Protein AF-A0A447MX26-F1 (afdb_monomer_lite)

Foldseek 3Di:
DVVVVVVVVVVVVVVCPDPVVVVVQVVVCVVVVHRDDPDDQDQDWDDDPPDPDTDGSVRVVVVVVVVVVVVVVD

Sequence (74 aa):
MKFAANWRKAIAWRLKKTALYKKVYKLAEAKTGKTLAREMLPGIQLESPKITRKLTTAWFAKRVDERRARCMGR

InterPro domains:
  IPR011673 Protein of unknown function DUF1615 [PF07759] (13-74)

Structure (mmCIF, N/CA/C/O backbone):
data_AF-A0A447MX26-F1
#
_entry.id   AF-A0A447MX26-F1
#
loop_
_atom_site.group_PDB
_atom_site.id
_atom_site.type_symbol
_atom_site.label_atom_id
_atom_site.label_alt_id
_atom_site.label_comp_id
_atom_site.label_asym_id
_atom_site.label_entity_id
_atom_site.label_seq_id
_atom_site.pdbx_PDB_ins_code
_atom_site.Cartn_x
_atom_site.Cartn_y
_atom_site.Cartn_z
_atom_site.occupancy
_atom_site.B_iso_or_equiv
_atom_site.auth_seq_id
_atom_site.auth_comp_id
_atom_site.auth_asym_id
_atom_site.auth_atom_id
_atom_site.pdbx_PDB_model_num
ATOM 1 N N . MET A 1 1 ? 7.833 -31.848 -0.657 1.00 49.94 1 MET A N 1
ATOM 2 C CA . MET A 1 1 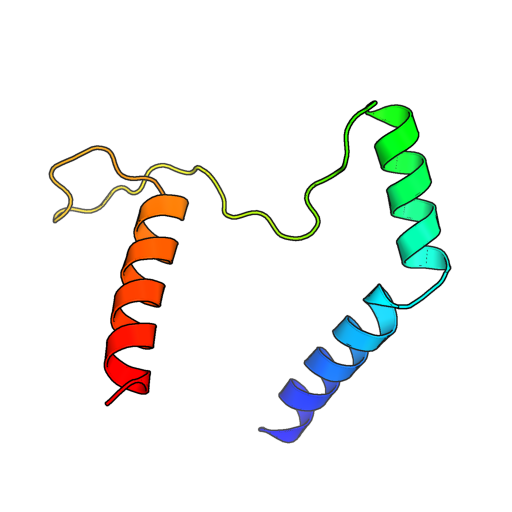? 7.649 -30.455 -0.163 1.00 49.94 1 MET A CA 1
ATOM 3 C C . MET A 1 1 ? 6.407 -29.701 -0.677 1.00 49.9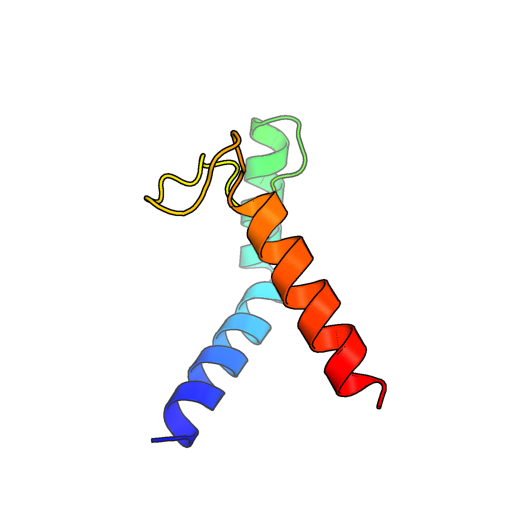4 1 MET A C 1
ATOM 5 O O . MET A 1 1 ? 6.031 -28.726 -0.040 1.00 49.94 1 MET A O 1
ATOM 9 N N . LYS A 1 2 ? 5.719 -30.104 -1.763 1.00 49.44 2 LYS A N 1
ATOM 10 C CA . LYS A 1 2 ? 4.535 -29.370 -2.282 1.00 49.44 2 LYS A CA 1
ATOM 11 C C . LYS A 1 2 ? 3.263 -29.478 -1.409 1.00 49.44 2 LYS A C 1
ATOM 13 O O . LYS A 1 2 ? 2.448 -28.562 -1.413 1.00 49.44 2 LYS A O 1
ATOM 18 N N . PHE A 1 3 ? 3.123 -30.537 -0.606 1.00 50.22 3 PHE A N 1
ATOM 19 C CA . PHE A 1 3 ? 1.956 -30.751 0.266 1.00 50.22 3 PHE A CA 1
ATOM 20 C C . PHE A 1 3 ? 1.844 -29.730 1.414 1.00 50.22 3 PHE A C 1
ATOM 22 O O . PHE A 1 3 ? 0.776 -29.159 1.616 1.00 50.22 3 PHE A O 1
ATOM 29 N N . ALA A 1 4 ? 2.941 -29.405 2.107 1.00 56.84 4 ALA A N 1
ATOM 30 C CA . ALA A 1 4 ? 2.923 -28.473 3.244 1.00 56.84 4 ALA A CA 1
ATOM 31 C C . ALA A 1 4 ? 2.542 -27.027 2.851 1.00 56.84 4 ALA A C 1
ATOM 33 O O . ALA A 1 4 ? 1.833 -26.334 3.583 1.00 56.84 4 ALA A O 1
ATOM 34 N N . ALA A 1 5 ? 2.958 -26.574 1.662 1.00 55.59 5 ALA A N 1
ATOM 35 C CA . ALA A 1 5 ? 2.603 -25.251 1.145 1.00 55.59 5 ALA A CA 1
ATOM 36 C C . ALA A 1 5 ? 1.105 -25.136 0.802 1.00 55.59 5 ALA A C 1
ATOM 38 O O . ALA A 1 5 ? 0.511 -24.066 0.958 1.00 55.59 5 ALA A O 1
ATOM 39 N N . ASN A 1 6 ? 0.485 -26.241 0.375 1.00 56.44 6 ASN A N 1
ATOM 40 C CA . ASN A 1 6 ? -0.936 -26.276 0.037 1.00 56.44 6 ASN A CA 1
ATOM 41 C C . ASN A 1 6 ? -1.818 -26.213 1.299 1.00 56.44 6 ASN A C 1
ATOM 43 O O . ASN A 1 6 ? -2.818 -25.498 1.335 1.00 56.44 6 ASN A O 1
ATOM 47 N N . TRP A 1 7 ? -1.378 -26.858 2.385 1.00 55.84 7 TRP A N 1
ATOM 48 C CA . TRP A 1 7 ? -2.041 -26.802 3.692 1.00 55.84 7 TRP A CA 1
ATOM 49 C C . TRP A 1 7 ? -2.024 -25.397 4.302 1.00 55.84 7 TRP A C 1
ATOM 51 O O . TRP A 1 7 ? -3.057 -24.902 4.753 1.00 55.84 7 TRP A O 1
ATOM 61 N N . ARG A 1 8 ? -0.881 -24.701 4.247 1.00 62.84 8 ARG A N 1
ATOM 62 C CA . ARG A 1 8 ? -0.774 -23.310 4.723 1.00 62.84 8 ARG A CA 1
ATOM 63 C C . ARG A 1 8 ? -1.750 -22.367 4.012 1.00 62.84 8 ARG A C 1
ATOM 65 O O . ARG A 1 8 ? -2.377 -21.534 4.667 1.00 62.84 8 ARG A O 1
ATOM 72 N N . LYS A 1 9 ? -1.923 -22.513 2.693 1.00 62.66 9 LYS A N 1
ATOM 73 C CA . LYS A 1 9 ? -2.917 -21.732 1.939 1.00 62.66 9 LYS A CA 1
ATOM 74 C C . LYS A 1 9 ? -4.348 -22.092 2.344 1.00 62.66 9 LYS A C 1
ATOM 76 O O . LYS A 1 9 ? -5.134 -21.185 2.600 1.00 62.66 9 LYS A O 1
ATOM 81 N N . ALA A 1 10 ? -4.679 -23.375 2.474 1.00 68.81 10 ALA A N 1
ATOM 82 C CA . ALA A 1 10 ? -6.020 -23.807 2.874 1.00 68.81 10 ALA A CA 1
ATOM 83 C C . ALA A 1 10 ? -6.441 -23.249 4.251 1.00 68.81 10 ALA A C 1
ATOM 85 O O . ALA A 1 10 ? -7.563 -22.762 4.412 1.00 68.81 10 ALA A O 1
ATOM 86 N N . ILE A 1 11 ? -5.524 -23.236 5.223 1.00 75.19 11 ILE A N 1
ATOM 87 C CA . ILE A 1 11 ? -5.771 -22.695 6.570 1.00 75.19 11 ILE A CA 1
ATOM 88 C C . ILE A 1 11 ? -6.016 -21.181 6.519 1.00 75.19 11 ILE A C 1
ATOM 90 O O . ILE A 1 11 ? -6.983 -20.697 7.109 1.00 75.19 11 ILE A O 1
ATOM 94 N N . ALA A 1 12 ? -5.198 -20.436 5.769 1.00 74.50 12 ALA A N 1
ATOM 95 C CA . ALA A 1 12 ? -5.361 -18.989 5.618 1.00 74.50 12 ALA A CA 1
ATOM 96 C C . ALA A 1 12 ? -6.711 -18.615 4.974 1.00 74.50 12 ALA A C 1
ATOM 98 O O . ALA A 1 12 ? -7.385 -17.685 5.423 1.00 74.50 12 ALA A O 1
ATOM 99 N N . TRP A 1 13 ? -7.146 -19.370 3.961 1.00 72.62 13 TRP A N 1
ATOM 100 C CA . TRP A 1 13 ? -8.453 -19.180 3.323 1.00 72.62 13 TRP A CA 1
ATOM 101 C C . TRP A 1 13 ? -9.615 -19.491 4.270 1.00 72.62 13 TRP A C 1
ATOM 103 O O . TRP A 1 13 ? -10.602 -18.752 4.301 1.00 72.62 13 TRP A O 1
ATOM 113 N N . ARG A 1 14 ? -9.499 -20.553 5.075 1.00 78.88 14 ARG A N 1
ATOM 114 C CA . ARG A 1 14 ? -10.514 -20.919 6.071 1.00 78.88 14 ARG A CA 1
ATOM 115 C C . ARG A 1 14 ? -10.607 -19.878 7.188 1.00 78.88 14 ARG A C 1
ATOM 117 O O . ARG A 1 14 ? -11.716 -19.505 7.561 1.00 78.88 14 ARG A O 1
ATOM 124 N N . LEU A 1 15 ? -9.472 -19.350 7.653 1.00 83.25 15 LEU A N 1
ATOM 125 C CA . LEU A 1 15 ? -9.403 -18.328 8.702 1.00 83.25 15 LEU A CA 1
ATOM 126 C C . LEU A 1 15 ? -10.137 -17.041 8.301 1.00 83.25 15 LEU A C 1
ATOM 128 O O . LEU A 1 15 ? -10.970 -16.557 9.069 1.00 83.25 15 LEU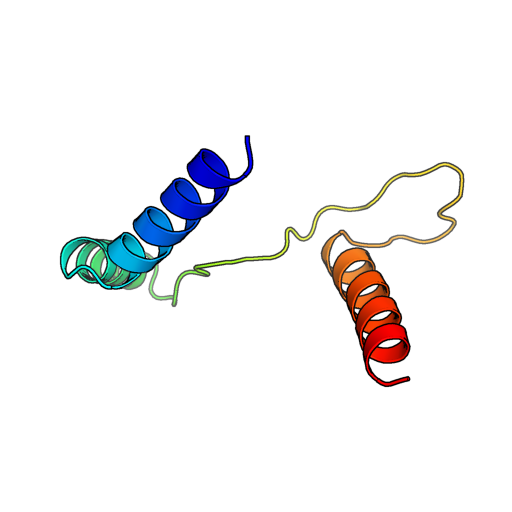 A O 1
ATOM 132 N N . LYS A 1 16 ? -9.907 -16.541 7.077 1.00 81.00 16 LYS A N 1
ATOM 133 C CA . LYS A 1 16 ? -10.583 -15.340 6.545 1.00 81.00 16 LYS A CA 1
ATOM 134 C C . LYS A 1 16 ? -12.115 -15.468 6.532 1.00 81.00 16 LYS A C 1
ATOM 136 O O . LYS A 1 16 ? -12.820 -14.465 6.627 1.00 81.00 16 LYS A O 1
ATOM 141 N N . LYS A 1 17 ? -12.650 -16.693 6.431 1.00 83.94 17 LYS A N 1
ATOM 142 C CA . LYS A 1 17 ? -14.101 -16.955 6.427 1.00 83.94 17 LYS A CA 1
ATOM 143 C C . LYS A 1 17 ? -14.715 -17.064 7.828 1.00 83.94 17 LYS A C 1
ATOM 145 O O . LYS A 1 17 ? -15.940 -17.029 7.939 1.00 83.94 17 LYS A O 1
ATOM 150 N N . THR A 1 18 ? -13.909 -17.173 8.886 1.00 89.94 18 THR A N 1
ATOM 151 C CA . THR A 1 18 ? -14.413 -17.358 10.257 1.00 89.94 18 THR A CA 1
ATOM 152 C C . THR A 1 18 ? -15.133 -16.122 10.799 1.00 89.94 18 THR A C 1
ATOM 154 O O . THR A 1 18 ? -14.816 -14.979 10.460 1.00 89.94 18 THR A O 1
ATOM 157 N N . ALA A 1 19 ? -16.093 -16.349 11.699 1.00 87.50 19 ALA A N 1
ATOM 158 C CA . ALA A 1 19 ? -16.792 -15.275 12.403 1.00 87.50 19 ALA A CA 1
ATOM 159 C C . ALA A 1 19 ? -15.843 -14.438 13.276 1.00 87.50 19 ALA A C 1
ATOM 161 O O . ALA A 1 19 ? -16.033 -13.229 13.396 1.00 87.50 19 ALA A O 1
ATOM 162 N N . LEU A 1 20 ? -14.806 -15.064 13.846 1.00 86.94 20 LEU A N 1
ATOM 163 C CA . LEU A 1 20 ? -13.807 -14.390 14.673 1.00 86.94 20 LEU A CA 1
ATOM 164 C C . LEU A 1 20 ? -13.037 -13.335 13.871 1.00 86.94 20 LEU A C 1
ATOM 166 O O . LEU A 1 20 ? -12.996 -12.176 14.276 1.00 86.94 20 LEU A O 1
ATOM 170 N N . TYR A 1 21 ? -12.508 -13.711 12.702 1.00 87.62 21 TYR A N 1
ATOM 171 C CA . TYR A 1 21 ? -11.784 -12.791 11.821 1.00 87.62 21 TYR A CA 1
ATOM 172 C C . TYR A 1 21 ? -12.636 -11.562 11.461 1.00 87.62 21 TYR A C 1
ATOM 174 O O . TYR A 1 21 ? -12.184 -10.426 11.590 1.00 87.62 21 TYR A O 1
ATOM 182 N N . LYS A 1 22 ? -13.912 -11.770 11.106 1.00 86.69 22 LYS A N 1
ATOM 183 C CA . LYS A 1 22 ? -14.847 -10.674 10.791 1.00 86.69 22 LYS A CA 1
ATOM 184 C C . LYS A 1 22 ? -15.125 -9.767 11.995 1.00 86.69 22 LYS A C 1
ATOM 186 O O . LYS A 1 22 ? -15.167 -8.550 11.839 1.00 86.69 22 LYS A O 1
ATOM 191 N N . LYS A 1 23 ? -15.313 -10.340 13.189 1.00 89.06 23 LYS A N 1
ATOM 192 C CA . LYS A 1 23 ? -15.605 -9.587 14.422 1.00 89.06 23 LYS A CA 1
ATOM 193 C C . LYS A 1 23 ? -14.429 -8.715 14.864 1.00 89.06 23 LYS A C 1
ATOM 195 O O . LYS A 1 23 ? -14.651 -7.565 15.230 1.00 89.06 23 LYS A O 1
ATOM 200 N N . VAL A 1 24 ? -13.200 -9.230 14.789 1.00 88.81 24 VAL A N 1
ATOM 201 C CA . VAL A 1 24 ? -11.986 -8.470 15.142 1.00 88.81 24 VAL A CA 1
ATOM 202 C C . VAL A 1 24 ? -11.824 -7.258 14.228 1.00 88.81 24 VAL A C 1
ATOM 204 O O . VAL A 1 24 ? -11.639 -6.148 14.720 1.00 88.81 24 VAL A O 1
ATOM 207 N N . TYR A 1 25 ? -11.975 -7.445 12.912 1.00 86.19 25 TYR A N 1
ATOM 208 C CA . TYR A 1 25 ? -11.912 -6.327 11.969 1.00 86.19 25 TYR A CA 1
ATOM 209 C C . TYR A 1 25 ? -13.051 -5.328 12.182 1.00 86.19 25 TYR A C 1
ATOM 211 O O . TYR A 1 25 ? -12.783 -4.137 12.215 1.00 86.19 25 TYR A O 1
ATOM 219 N N . LYS A 1 26 ? -14.288 -5.780 12.437 1.00 86.88 26 LYS A N 1
ATOM 220 C CA . LYS A 1 26 ? -15.416 -4.878 12.732 1.00 86.88 26 LYS A CA 1
ATOM 221 C C . LYS A 1 26 ? -15.155 -4.006 13.967 1.00 86.88 26 LYS A C 1
ATOM 223 O O . LYS A 1 26 ? -15.455 -2.817 13.950 1.00 86.88 26 LYS A O 1
ATOM 228 N N . LEU A 1 27 ? -14.592 -4.583 15.031 1.00 88.19 27 LEU A N 1
ATOM 229 C CA . LEU A 1 27 ? -14.232 -3.835 16.239 1.00 88.19 27 LEU A CA 1
ATOM 230 C C . LEU A 1 27 ? -13.106 -2.830 15.961 1.00 88.19 27 LEU A C 1
ATOM 232 O O . LEU A 1 27 ? -13.147 -1.700 16.439 1.00 88.19 27 LEU A O 1
ATOM 236 N N . ALA A 1 28 ? -12.100 -3.239 15.190 1.00 85.31 28 ALA A N 1
ATOM 237 C CA . ALA A 1 28 ? -10.963 -2.393 14.858 1.00 85.31 28 ALA A CA 1
ATOM 238 C C . ALA A 1 28 ? -11.353 -1.231 13.921 1.00 85.31 28 ALA A C 1
ATOM 240 O O . ALA A 1 28 ? -10.926 -0.099 14.147 1.00 85.31 28 ALA A O 1
ATOM 241 N N . GLU A 1 29 ? -12.223 -1.478 12.939 1.00 86.12 29 GLU A N 1
ATOM 242 C CA . GLU A 1 29 ? -12.806 -0.461 12.051 1.00 86.12 29 GLU A CA 1
ATOM 243 C C . GLU A 1 29 ? -13.703 0.515 12.824 1.00 86.12 29 GLU A C 1
ATOM 245 O O . GLU A 1 29 ? -13.615 1.721 12.614 1.00 86.12 29 GLU A O 1
ATOM 250 N N . ALA A 1 30 ? -14.497 0.025 13.785 1.00 84.19 30 ALA A N 1
ATOM 251 C CA . ALA A 1 30 ? -15.302 0.881 14.659 1.00 84.19 30 ALA A CA 1
ATOM 252 C C . ALA A 1 30 ? -14.438 1.820 15.519 1.00 84.19 30 ALA A C 1
ATOM 254 O O . ALA A 1 30 ? -14.819 2.962 15.754 1.00 84.19 30 ALA A O 1
ATOM 255 N N . LYS A 1 31 ? -13.257 1.365 15.958 1.00 84.62 31 LYS A N 1
ATOM 256 C CA . LYS A 1 31 ? -12.312 2.186 16.734 1.00 84.62 31 LYS A CA 1
ATOM 257 C C . LYS A 1 31 ? -11.556 3.211 15.892 1.00 84.62 31 LYS A C 1
ATOM 259 O O . LYS A 1 31 ? -11.246 4.287 16.385 1.00 84.62 31 LYS A O 1
ATOM 264 N N . THR A 1 32 ? -11.216 2.871 14.651 1.00 79.12 32 THR A N 1
ATOM 265 C CA . THR A 1 32 ? -10.444 3.751 13.752 1.00 79.12 32 THR A CA 1
ATOM 266 C C . THR A 1 32 ? -11.324 4.633 12.867 1.00 79.12 32 THR A C 1
ATOM 268 O O . THR A 1 32 ? -10.809 5.532 12.203 1.00 79.12 32 THR A O 1
ATOM 271 N N . GLY A 1 33 ? -12.638 4.385 12.840 1.00 78.62 33 GLY A N 1
ATOM 272 C CA . GLY A 1 33 ? -13.603 5.103 12.003 1.00 78.62 33 GLY A CA 1
ATOM 273 C C . GLY A 1 33 ? -13.387 4.900 10.500 1.00 78.62 33 GLY A C 1
ATOM 274 O O . GLY A 1 33 ? -13.958 5.630 9.693 1.00 78.62 33 GLY A O 1
ATOM 275 N N . LYS A 1 34 ? -12.530 3.949 10.106 1.00 77.94 34 LYS A N 1
ATOM 276 C CA . LYS A 1 34 ? -12.113 3.702 8.722 1.00 77.94 34 LYS A CA 1
ATOM 277 C C . LYS A 1 34 ? -12.033 2.204 8.467 1.00 77.94 34 LYS A C 1
ATOM 279 O O . LYS A 1 34 ? -11.661 1.432 9.346 1.00 77.94 34 LYS A O 1
ATOM 284 N N . THR A 1 35 ? -12.355 1.801 7.244 1.00 77.12 35 THR A N 1
ATOM 285 C CA . THR A 1 35 ? -12.188 0.422 6.780 1.00 77.12 35 THR A CA 1
ATOM 286 C C . THR A 1 35 ? -10.702 0.074 6.752 1.00 77.12 35 THR A C 1
ATOM 288 O O . THR A 1 35 ? -9.905 0.753 6.101 1.00 77.12 35 THR A O 1
ATOM 291 N N . LEU A 1 36 ? -10.310 -0.973 7.480 1.00 76.38 36 LEU A N 1
ATOM 292 C CA . LEU A 1 36 ? -8.908 -1.352 7.611 1.00 76.38 36 LEU A CA 1
ATOM 293 C C . LEU A 1 36 ? -8.479 -2.178 6.401 1.00 76.38 36 LEU A C 1
ATOM 295 O O . LEU A 1 36 ? -9.137 -3.148 6.015 1.00 76.38 36 LEU A O 1
ATOM 299 N N . ALA A 1 37 ? -7.338 -1.813 5.818 1.00 72.19 37 ALA A N 1
ATOM 300 C CA . ALA A 1 37 ? -6.774 -2.549 4.700 1.00 72.19 37 ALA A CA 1
ATOM 301 C C . ALA A 1 37 ? -6.401 -3.975 5.145 1.00 72.19 37 ALA A C 1
ATOM 303 O O . ALA A 1 37 ? -5.626 -4.177 6.078 1.00 72.19 37 ALA A O 1
ATOM 304 N N . ARG A 1 38 ? -6.986 -4.979 4.483 1.00 75.00 38 ARG A N 1
ATOM 305 C CA . ARG A 1 38 ? -6.774 -6.406 4.800 1.00 75.00 38 ARG A CA 1
ATOM 306 C C . ARG A 1 38 ? -5.515 -6.961 4.143 1.00 75.00 38 ARG A C 1
ATOM 308 O O . ARG A 1 38 ? -4.830 -7.792 4.725 1.00 75.00 38 ARG A O 1
ATOM 315 N N . GLU A 1 39 ? -5.225 -6.483 2.942 1.00 72.44 39 GLU A N 1
ATOM 316 C CA . GLU A 1 39 ? -3.989 -6.700 2.200 1.00 72.44 39 GLU A CA 1
ATOM 317 C C . GLU A 1 39 ? -3.621 -5.342 1.605 1.00 72.44 39 GLU A C 1
ATOM 319 O O . GLU A 1 39 ? -4.417 -4.750 0.877 1.00 72.44 39 GLU A O 1
ATOM 324 N N . MET A 1 40 ? -2.457 -4.810 1.973 1.00 75.50 40 MET A N 1
ATOM 325 C CA . MET A 1 40 ? -1.996 -3.507 1.504 1.00 75.50 40 MET A CA 1
ATOM 326 C C . MET A 1 40 ? -0.590 -3.637 0.945 1.00 75.50 40 MET A C 1
ATOM 328 O O . MET A 1 40 ? 0.282 -4.244 1.567 1.00 75.50 40 MET A O 1
ATOM 332 N N . LEU A 1 41 ? -0.368 -3.041 -0.224 1.00 78.56 41 LEU A N 1
ATOM 333 C CA . LEU A 1 41 ? 0.981 -2.862 -0.734 1.00 78.56 41 LEU A CA 1
ATOM 334 C C . LEU A 1 41 ? 1.664 -1.746 0.062 1.00 78.56 41 LEU A C 1
ATOM 336 O O . LEU A 1 41 ? 1.087 -0.664 0.202 1.00 78.56 41 LEU A O 1
ATOM 340 N N . PRO A 1 42 ? 2.880 -1.975 0.580 1.00 76.56 42 PRO A N 1
ATOM 341 C CA . PRO A 1 42 ? 3.587 -0.943 1.313 1.00 76.56 42 PRO A CA 1
ATOM 342 C C . PRO A 1 42 ? 3.982 0.204 0.374 1.00 76.56 42 PRO A C 1
ATOM 344 O O . PRO A 1 42 ? 4.443 -0.010 -0.748 1.00 76.56 42 PRO A O 1
ATOM 347 N N . GLY A 1 43 ? 3.833 1.437 0.854 1.00 79.88 43 GLY A N 1
ATOM 348 C CA . GLY A 1 43 ? 4.248 2.659 0.159 1.00 79.88 43 GLY A CA 1
ATOM 349 C C . GLY A 1 43 ? 5.716 3.026 0.391 1.00 79.88 43 GLY A C 1
ATOM 350 O O . GLY A 1 43 ? 6.032 4.205 0.480 1.00 79.88 43 GLY A O 1
ATOM 351 N N . ILE A 1 44 ? 6.602 2.041 0.554 1.00 86.25 44 ILE A N 1
ATOM 352 C CA . ILE A 1 44 ? 8.024 2.274 0.853 1.00 86.25 44 ILE A CA 1
ATOM 353 C C . ILE A 1 44 ? 8.747 2.722 -0.423 1.00 86.25 44 ILE A C 1
ATOM 355 O O . ILE A 1 44 ? 8.422 2.242 -1.513 1.00 86.25 44 ILE A O 1
ATOM 359 N N . GLN A 1 45 ? 9.706 3.643 -0.297 1.00 86.31 45 GLN A N 1
ATOM 360 C CA . GLN A 1 45 ? 10.571 4.040 -1.409 1.00 86.31 45 GLN A CA 1
ATOM 361 C C . GLN A 1 45 ? 11.581 2.942 -1.740 1.00 86.31 45 GLN A C 1
ATOM 363 O O . GLN A 1 45 ? 12.150 2.307 -0.855 1.00 86.31 45 GLN A O 1
ATOM 368 N N . LEU A 1 46 ? 11.786 2.712 -3.034 1.00 85.75 46 LEU A N 1
ATOM 369 C CA . LEU A 1 46 ? 12.753 1.742 -3.526 1.00 85.75 46 LEU A CA 1
ATOM 370 C C . LEU A 1 46 ? 14.082 2.426 -3.818 1.00 85.75 46 LEU A C 1
ATOM 372 O O . LEU A 1 46 ? 14.164 3.251 -4.725 1.00 85.75 46 LEU A O 1
ATOM 376 N N . GLU A 1 47 ? 15.116 1.995 -3.104 1.00 85.62 47 GLU A N 1
ATOM 377 C CA . GLU A 1 47 ? 16.498 2.402 -3.329 1.00 85.62 47 GLU A CA 1
ATOM 378 C C . GLU A 1 47 ? 17.240 1.293 -4.081 1.00 85.62 47 GLU A C 1
ATOM 380 O O . GLU A 1 47 ? 17.267 0.132 -3.664 1.00 85.62 47 GLU A O 1
ATOM 385 N N . SER A 1 48 ? 17.816 1.625 -5.235 1.00 82.94 48 SER A N 1
ATOM 386 C CA . SER A 1 48 ? 18.637 0.696 -6.013 1.00 82.94 48 SER A CA 1
ATOM 387 C C . SER A 1 48 ? 19.597 1.463 -6.920 1.00 82.94 48 SER A C 1
ATOM 389 O O . SER A 1 48 ? 19.184 2.469 -7.496 1.00 82.94 48 SER A O 1
ATOM 391 N N . PRO A 1 49 ? 20.817 0.948 -7.174 1.00 89.62 49 PRO A N 1
ATOM 392 C CA . PRO A 1 49 ? 21.790 1.596 -8.061 1.00 89.62 49 PRO A CA 1
ATOM 393 C C . PRO A 1 49 ? 21.285 1.853 -9.491 1.00 89.62 49 PRO A C 1
ATOM 395 O O . PRO A 1 49 ? 21.846 2.665 -10.215 1.00 89.62 49 PRO A O 1
ATOM 398 N N . LYS A 1 50 ? 20.240 1.137 -9.925 1.00 84.50 50 LYS A N 1
ATOM 399 C CA . LYS A 1 50 ? 19.655 1.234 -11.274 1.00 84.50 50 LYS A CA 1
ATOM 400 C C . LYS A 1 50 ? 18.398 2.108 -11.333 1.00 84.50 50 LYS A C 1
ATOM 402 O O . LYS A 1 50 ? 17.820 2.274 -12.407 1.00 84.50 50 LYS A O 1
ATOM 407 N N . ILE A 1 51 ? 17.924 2.610 -10.195 1.00 85.56 51 ILE A N 1
ATOM 408 C CA . ILE A 1 51 ? 16.698 3.399 -10.107 1.00 85.56 51 ILE A CA 1
ATOM 409 C C . ILE A 1 51 ? 17.090 4.875 -10.057 1.00 85.56 51 ILE A C 1
ATOM 411 O O . ILE A 1 51 ? 17.611 5.362 -9.066 1.00 85.56 51 ILE A O 1
ATOM 415 N N . THR A 1 52 ? 16.818 5.596 -11.141 1.00 85.06 52 THR A N 1
ATOM 416 C CA . THR A 1 52 ? 17.162 7.023 -11.284 1.00 85.06 52 THR A CA 1
ATOM 417 C C . THR A 1 52 ? 16.051 7.974 -10.827 1.00 85.06 52 THR A C 1
ATOM 419 O O . THR A 1 52 ? 16.196 9.188 -10.904 1.00 85.06 52 THR A O 1
ATOM 422 N N . ARG A 1 53 ? 14.912 7.443 -10.371 1.00 87.25 53 ARG A N 1
ATOM 423 C CA . ARG A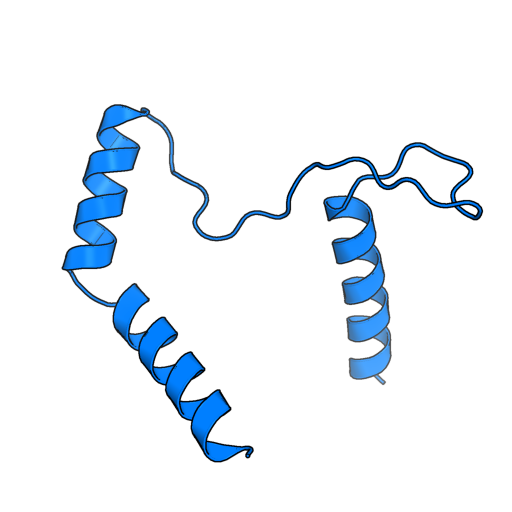 1 53 ? 13.713 8.209 -9.992 1.00 87.25 53 ARG A CA 1
ATOM 424 C C . ARG A 1 53 ? 13.102 7.662 -8.709 1.00 87.25 53 ARG A C 1
ATOM 426 O O . ARG A 1 53 ? 13.180 6.466 -8.461 1.00 87.25 53 ARG A O 1
ATOM 433 N N . LYS A 1 54 ? 12.415 8.507 -7.936 1.00 84.62 54 LYS A N 1
ATOM 434 C CA . LYS A 1 54 ? 11.725 8.091 -6.704 1.00 84.62 54 LYS A CA 1
ATOM 435 C C . LYS A 1 54 ? 10.551 7.162 -7.040 1.00 84.62 54 LYS A C 1
ATOM 437 O O . LYS A 1 54 ? 9.516 7.619 -7.520 1.00 84.62 54 LYS A O 1
ATOM 442 N N . LEU A 1 55 ? 10.722 5.860 -6.813 1.00 87.94 55 LEU A N 1
ATOM 443 C CA . LEU A 1 55 ? 9.695 4.834 -7.028 1.00 87.94 55 LEU A CA 1
ATOM 444 C C . LEU A 1 55 ? 9.223 4.252 -5.702 1.00 87.94 55 LEU A C 1
ATOM 446 O O . LEU A 1 55 ? 9.979 4.195 -4.737 1.00 87.94 55 LEU A O 1
ATOM 450 N N . THR A 1 56 ? 7.980 3.775 -5.678 1.00 90.25 56 THR A N 1
ATOM 451 C CA . THR A 1 56 ? 7.405 3.078 -4.522 1.00 90.25 56 THR A CA 1
ATOM 452 C C . THR A 1 56 ? 7.312 1.574 -4.768 1.00 90.25 56 THR A C 1
ATOM 454 O O . THR A 1 56 ? 7.187 1.121 -5.910 1.00 90.25 56 THR A O 1
ATOM 457 N N . THR A 1 57 ? 7.300 0.779 -3.698 1.00 87.75 57 THR A N 1
ATOM 458 C CA . THR A 1 57 ? 7.067 -0.672 -3.777 1.00 87.75 57 THR A CA 1
ATOM 459 C C . THR A 1 57 ? 5.730 -0.999 -4.449 1.00 87.75 57 THR A C 1
ATOM 461 O O . THR A 1 57 ? 5.650 -1.943 -5.235 1.00 87.75 57 THR A O 1
ATOM 464 N N . ALA A 1 58 ? 4.701 -0.173 -4.237 1.00 88.38 58 ALA A N 1
ATOM 465 C CA . ALA A 1 58 ? 3.427 -0.283 -4.947 1.00 88.38 58 ALA A CA 1
ATOM 466 C C . ALA A 1 58 ? 3.579 -0.110 -6.473 1.00 88.38 58 ALA A C 1
ATOM 468 O O . ALA A 1 58 ? 2.990 -0.875 -7.240 1.00 88.38 58 ALA A O 1
ATOM 469 N N . TRP A 1 59 ? 4.404 0.842 -6.928 1.00 89.94 59 TRP A N 1
ATOM 470 C CA . TRP A 1 59 ? 4.686 1.035 -8.356 1.00 89.94 59 TRP A CA 1
ATOM 471 C C . TRP A 1 59 ? 5.380 -0.186 -8.971 1.00 89.94 59 TRP A C 1
ATOM 473 O O . TRP A 1 59 ? 4.999 -0.644 -10.050 1.00 89.94 59 TRP A O 1
ATOM 483 N N . PHE A 1 60 ? 6.373 -0.743 -8.272 1.00 89.56 60 PHE A N 1
ATOM 484 C CA . PHE A 1 6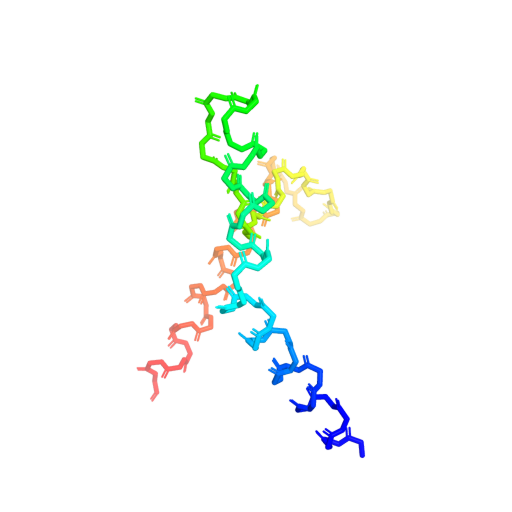0 ? 7.102 -1.920 -8.745 1.00 89.56 60 PHE A CA 1
ATOM 485 C C . PHE A 1 60 ? 6.205 -3.159 -8.818 1.00 89.56 60 PHE A C 1
ATOM 487 O O . PHE A 1 60 ? 6.198 -3.845 -9.841 1.00 89.56 60 PHE A O 1
ATOM 494 N N . ALA A 1 61 ? 5.399 -3.401 -7.778 1.00 90.62 61 ALA A N 1
ATOM 495 C CA . ALA A 1 61 ? 4.444 -4.506 -7.747 1.00 90.62 61 ALA A CA 1
ATOM 496 C C . ALA A 1 61 ? 3.473 -4.446 -8.938 1.00 90.62 61 ALA A C 1
ATOM 498 O O . ALA A 1 61 ? 3.299 -5.447 -9.635 1.00 90.62 61 ALA A O 1
ATOM 499 N N . LYS A 1 62 ? 2.924 -3.258 -9.236 1.00 90.25 62 LYS A N 1
ATOM 500 C CA . LYS A 1 62 ? 2.039 -3.048 -10.391 1.00 90.25 62 LYS A CA 1
ATOM 501 C C . LYS A 1 62 ? 2.743 -3.361 -11.715 1.00 90.25 62 LYS A C 1
ATOM 503 O O . LYS A 1 62 ? 2.218 -4.108 -12.533 1.00 90.25 62 LYS A O 1
ATOM 508 N N . ARG A 1 63 ? 3.962 -2.849 -11.911 1.00 91.94 63 ARG A N 1
ATOM 509 C CA . ARG A 1 63 ? 4.748 -3.070 -13.139 1.00 91.94 63 ARG A CA 1
ATOM 510 C C . ARG A 1 63 ? 5.087 -4.538 -13.394 1.00 91.94 63 ARG A C 1
ATOM 512 O O . ARG A 1 63 ? 5.089 -4.974 -14.548 1.00 91.94 63 ARG A O 1
ATOM 519 N N . VAL A 1 64 ? 5.419 -5.287 -12.342 1.00 92.88 64 VAL A N 1
ATOM 520 C CA . VAL A 1 64 ? 5.707 -6.725 -12.444 1.00 92.88 64 VAL A CA 1
ATOM 521 C C . VAL A 1 64 ? 4.442 -7.494 -12.810 1.00 92.88 64 VAL A C 1
ATOM 523 O O . VAL A 1 64 ? 4.490 -8.335 -13.710 1.00 92.88 64 VAL A O 1
ATOM 526 N N . ASP A 1 65 ? 3.314 -7.175 -12.175 1.00 93.38 65 ASP A N 1
ATOM 527 C CA . ASP A 1 65 ? 2.048 -7.848 -12.462 1.00 93.38 65 ASP A CA 1
ATOM 528 C C . ASP A 1 65 ? 1.546 -7.543 -13.882 1.00 93.38 65 ASP A C 1
ATOM 530 O O . ASP A 1 65 ? 1.190 -8.463 -14.611 1.00 93.38 65 ASP A O 1
ATOM 534 N N . GLU A 1 66 ? 1.665 -6.299 -14.357 1.00 95.38 66 GLU A N 1
ATOM 535 C CA . GLU A 1 66 ? 1.377 -5.932 -15.754 1.00 95.38 66 GLU A CA 1
ATOM 536 C C . GLU A 1 66 ? 2.232 -6.720 -16.761 1.00 95.38 66 GLU A C 1
ATOM 538 O O . GLU A 1 66 ? 1.767 -7.109 -17.837 1.00 95.38 66 GLU A O 1
ATOM 543 N N . ARG A 1 67 ? 3.515 -6.954 -16.455 1.00 96.00 67 ARG A N 1
ATOM 544 C CA . ARG A 1 67 ? 4.380 -7.787 -17.304 1.00 96.00 67 ARG A CA 1
ATOM 545 C C . ARG A 1 67 ? 3.930 -9.246 -17.273 1.00 96.00 67 ARG A C 1
ATOM 547 O O . ARG A 1 67 ? 3.825 -9.850 -18.337 1.00 96.00 67 ARG A O 1
ATOM 554 N N . ARG A 1 68 ? 3.645 -9.790 -16.088 1.00 95.12 68 ARG A N 1
ATOM 555 C CA . ARG A 1 68 ? 3.132 -11.155 -15.923 1.00 95.12 68 ARG A CA 1
ATOM 556 C C . ARG A 1 68 ? 1.823 -11.346 -16.688 1.00 95.12 68 ARG A C 1
ATOM 558 O O . ARG A 1 68 ? 1.722 -12.304 -17.442 1.00 95.12 68 ARG A O 1
ATOM 565 N N . ALA A 1 69 ? 0.856 -10.444 -16.532 1.00 94.75 69 ALA A N 1
ATOM 566 C CA . ALA A 1 69 ? -0.445 -10.511 -17.195 1.00 94.75 69 ALA A CA 1
ATOM 567 C C . ALA A 1 69 ? -0.301 -10.548 -18.723 1.00 94.75 69 ALA A C 1
ATOM 569 O O . ALA A 1 69 ? -0.904 -11.394 -19.374 1.00 94.75 69 ALA A O 1
ATOM 570 N N . ARG A 1 70 ? 0.581 -9.712 -19.289 1.00 95.19 70 ARG A N 1
ATOM 571 C CA . ARG A 1 70 ? 0.897 -9.751 -20.727 1.00 95.19 70 ARG A CA 1
ATOM 572 C C . ARG A 1 70 ? 1.547 -11.057 -21.175 1.00 95.19 70 ARG A C 1
ATOM 57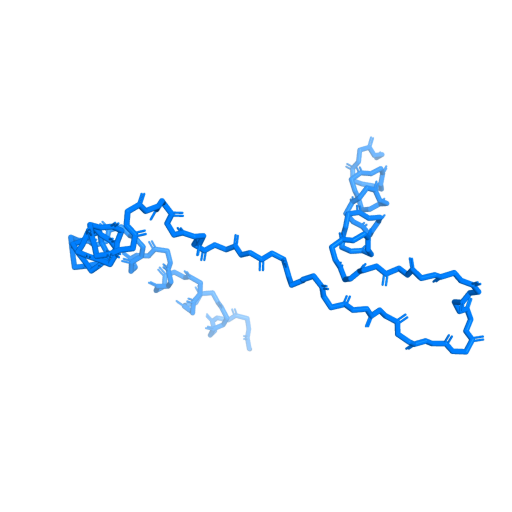4 O O . ARG A 1 70 ? 1.313 -11.484 -22.296 1.00 95.19 70 ARG A O 1
ATOM 581 N N . CYS A 1 71 ? 2.376 -11.673 -20.335 1.00 95.62 71 CYS A N 1
ATOM 582 C CA . CYS A 1 71 ? 2.955 -12.982 -20.634 1.00 95.62 71 CYS A CA 1
ATOM 583 C C . CYS A 1 71 ? 1.923 -14.113 -20.552 1.00 95.62 71 CYS A C 1
ATOM 585 O O . CYS A 1 71 ? 2.023 -15.046 -21.330 1.00 95.62 71 CYS A O 1
ATOM 587 N N . MET A 1 72 ? 0.959 -14.034 -19.631 1.00 94.62 72 MET A N 1
ATOM 588 C CA . MET A 1 72 ? -0.089 -15.051 -19.456 1.00 94.62 72 MET A CA 1
ATOM 589 C C . MET A 1 72 ? -1.230 -14.941 -20.476 1.00 94.62 72 MET A C 1
ATOM 591 O O . MET A 1 72 ? -1.989 -15.889 -20.626 1.00 94.62 72 MET A O 1
ATOM 595 N N . GLY A 1 73 ? -1.396 -13.780 -21.115 1.00 87.56 73 GLY A N 1
ATOM 596 C CA . GLY A 1 73 ? -2.374 -13.559 -22.185 1.00 87.56 73 GLY A CA 1
ATOM 597 C C . GLY A 1 73 ? -1.858 -13.892 -23.589 1.00 87.56 73 GLY A C 1
ATOM 598 O O . GLY A 1 73 ? -2.517 -13.541 -24.563 1.00 87.56 73 GLY A O 1
ATOM 599 N N . ARG A 1 74 ? -0.669 -14.491 -23.686 1.00 65.62 74 ARG A N 1
ATOM 600 C CA . ARG A 1 74 ? -0.100 -15.087 -24.899 1.00 65.62 74 ARG A CA 1
ATOM 601 C C . ARG A 1 74 ? -0.219 -16.597 -24.798 1.00 65.62 74 ARG A C 1
ATOM 603 O O . ARG A 1 74 ? -0.414 -17.215 -25.861 1.00 65.62 74 ARG A O 1
#

pLDDT: mean 81.24, std 11.71, range [49.44, 96.0]

Radius of gyration: 17.97 Å; chains: 1; bounding box: 39×39×42 Å

Organism: Salmonella enterica I (NCBI:txid59201)

Secondary structure (DSSP, 8-state):
-HHHHHHHHHHHHHHHHSHHHHHHHHHHHHHHTSPPPSS----PEEP-TT--S-EEHHHHHHHHHHHHHHHHT-